Protein AF-A0A9W6T807-F1 (afdb_monomer)

Sequence (116 aa):
MLLVLEFFNPVYYKPSSLSDSLASFFKDSDLFILEREDGKLTLKEQNEYITKIGAGELDQVPKEWAKNIFVGRSSHDTVAISSSEIRKMIVDGDDGWEDKTFAGVAEYIRKEKCYL

Nearest PDB structures (foldseek):
  5uof-assembly1_B  TM=3.725E-01  e=4.935E+00  Burkholderia multivorans ATCC 17616
  3fir-assembly1_B  TM=3.202E-01  e=4.092E+00  Campylobacter jejuni

InterPro domains:
  IPR014729 Rossmann-like alpha/beta/alpha sandwich fold [G3DSA:3.40.50.620] (3-116)

Solvent-accessible surface area (backbone atoms only — not comparable to full-atom values): 7092 Å² total; per-residue (Å²): 137,73,50,71,67,63,74,69,39,53,83,79,34,60,95,49,50,47,48,72,69,42,44,68,54,61,71,78,46,71,47,78,40,60,57,66,71,79,89,82,48,53,66,65,60,51,53,49,52,49,52,34,25,54,72,52,75,36,96,65,44,64,29,77,50,37,83,37,54,43,81,41,86,55,63,79,90,72,66,78,76,47,73,67,56,42,48,46,30,57,62,73,68,40,74,74,44,45,85,75,51,58,66,72,58,44,53,45,36,63,74,69,48,60,78,110

Foldseek 3Di:
DDAQCRLQPQVVVPPDASCVSCVVVLVPAAAEEEDADPVPDDPVNSVVVLVCLCVVVDVRHHNVSSVRYHYHYDDPVLHPDDPVVLLVCVVVVNPVSCVVDDVVVVVVCVVVVPSD

Radius of gyration: 18.19 Å; Cα contacts (8 Å, |Δi|>4): 103; chains: 1; bounding box: 36×28×51 Å

Organism: Ambrosiozyma monospora (NCBI:txid43982)

Secondary structure (DSSP, 8-state):
---HHHHT-GGGGTTS-HHHHHHHHHHH--EEEE----SSS-HHHHHHHHHHHHHT--TTS-GGGGGGEEEEPPPGGGTS--HHHHHHHHHHT-GGGGGGS-HHHHHHHHHTTTT-

pLDDT: mean 87.97, std 9.92, range [53.59, 97.62]

Mean predicted aligned error: 5.7 Å

Structure (mmCIF, N/CA/C/O backbone):
data_AF-A0A9W6T807-F1
#
_entry.id   AF-A0A9W6T807-F1
#
loop_
_atom_site.group_PDB
_atom_site.id
_atom_site.type_symbol
_atom_site.label_atom_id
_atom_site.label_alt_id
_atom_site.label_comp_id
_atom_site.label_asym_id
_atom_site.label_entity_id
_atom_site.label_seq_id
_atom_site.pdbx_PDB_ins_code
_atom_site.Cartn_x
_atom_site.Cartn_y
_atom_site.Cartn_z
_atom_site.occupancy
_atom_site.B_iso_or_equiv
_atom_site.auth_seq_id
_atom_site.auth_comp_id
_atom_site.auth_asym_id
_atom_site.auth_atom_id
_atom_site.pdbx_PDB_model_num
ATOM 1 N N . MET A 1 1 ? 2.467 -0.286 -5.337 1.00 53.59 1 MET A N 1
ATOM 2 C CA . MET A 1 1 ? 2.130 -1.027 -4.107 1.00 53.59 1 MET A CA 1
ATOM 3 C C . MET A 1 1 ? 2.227 -0.059 -2.945 1.00 53.59 1 MET A C 1
ATOM 5 O O . MET A 1 1 ? 3.289 0.542 -2.803 1.00 53.59 1 MET A O 1
ATOM 9 N N . LEU A 1 2 ? 1.111 0.165 -2.247 1.00 57.62 2 LEU A N 1
ATOM 10 C CA . LEU A 1 2 ? 0.992 1.080 -1.105 1.00 57.62 2 LEU A CA 1
ATOM 11 C C . LEU A 1 2 ? 1.421 0.364 0.177 1.00 57.62 2 LEU A C 1
ATOM 13 O O . LEU A 1 2 ? 1.135 -0.824 0.331 1.00 57.62 2 LEU A O 1
ATOM 17 N N . LEU A 1 3 ? 2.086 1.084 1.077 1.00 73.38 3 LEU A N 1
ATOM 18 C CA . LEU A 1 3 ? 2.437 0.573 2.404 1.00 73.38 3 LEU A CA 1
ATOM 19 C C . LEU A 1 3 ? 1.222 0.614 3.334 1.00 73.38 3 LEU A C 1
ATOM 21 O O . LEU A 1 3 ? 0.347 1.468 3.173 1.00 73.38 3 LEU A O 1
ATOM 25 N N . VAL A 1 4 ? 1.180 -0.260 4.348 1.00 79.19 4 VAL A N 1
ATOM 26 C CA . VAL A 1 4 ? 0.036 -0.318 5.282 1.00 79.19 4 VAL A CA 1
ATOM 27 C C . VAL A 1 4 ? -0.215 1.044 5.951 1.00 79.19 4 VAL A C 1
ATOM 29 O O . VAL A 1 4 ? -1.353 1.493 6.027 1.00 79.19 4 VAL A O 1
ATOM 32 N N . LEU A 1 5 ? 0.847 1.762 6.340 1.00 82.62 5 LEU A N 1
ATOM 33 C CA . LEU A 1 5 ? 0.731 3.086 6.961 1.00 82.62 5 LEU A CA 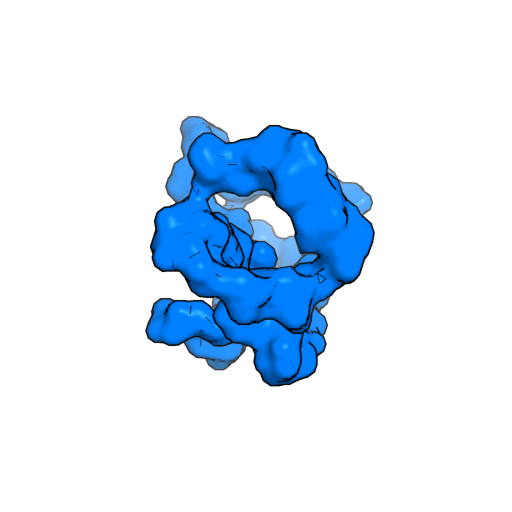1
ATOM 34 C C . LEU A 1 5 ? 0.212 4.161 5.996 1.00 82.62 5 LEU A C 1
ATOM 36 O O . LEU A 1 5 ? -0.449 5.098 6.434 1.00 82.62 5 LEU A O 1
ATOM 40 N N . GLU A 1 6 ? 0.493 4.047 4.696 1.00 84.75 6 GLU A N 1
ATOM 41 C CA . GLU A 1 6 ? -0.038 4.983 3.698 1.00 84.75 6 GLU A CA 1
ATOM 42 C C . GLU A 1 6 ? -1.527 4.746 3.469 1.00 84.75 6 GLU A C 1
ATOM 44 O O . GLU A 1 6 ? -2.290 5.709 3.386 1.00 84.75 6 GLU A O 1
ATOM 49 N N . PHE A 1 7 ? -1.951 3.478 3.434 1.00 89.19 7 PHE A N 1
ATOM 50 C CA . PHE A 1 7 ? -3.365 3.124 3.332 1.00 89.19 7 PHE A CA 1
ATOM 51 C C . PHE A 1 7 ? -4.169 3.706 4.498 1.00 89.19 7 PHE A C 1
ATOM 53 O O . PHE A 1 7 ? -5.261 4.218 4.286 1.00 89.19 7 PHE A O 1
ATOM 60 N N . PHE A 1 8 ? -3.620 3.707 5.714 1.00 90.75 8 PHE A N 1
ATOM 61 C CA . PHE A 1 8 ? -4.278 4.276 6.892 1.00 90.75 8 PHE A CA 1
ATOM 62 C C . PHE A 1 8 ? -3.891 5.735 7.198 1.00 90.75 8 PHE A C 1
ATOM 64 O O . PHE A 1 8 ? -4.114 6.214 8.309 1.00 90.75 8 PHE A O 1
ATOM 71 N N . ASN A 1 9 ? -3.319 6.479 6.247 1.00 90.25 9 ASN A N 1
ATOM 72 C CA . ASN A 1 9 ? -2.963 7.877 6.487 1.00 90.25 9 ASN A CA 1
ATOM 73 C C . ASN A 1 9 ? -4.210 8.789 6.402 1.00 90.25 9 ASN A C 1
ATOM 75 O O . ASN A 1 9 ? -4.785 8.939 5.319 1.00 90.25 9 ASN A O 1
ATOM 79 N N . PRO A 1 10 ? -4.603 9.485 7.490 1.00 90.44 10 PRO A N 1
ATOM 80 C CA . PRO A 1 10 ? -5.819 10.305 7.522 1.00 90.44 10 PRO A CA 1
ATOM 81 C C . PRO A 1 10 ? -5.825 11.472 6.529 1.00 90.44 10 PRO A C 1
ATOM 83 O O . PRO A 1 10 ? -6.889 11.983 6.183 1.00 90.44 10 PRO A O 1
ATOM 86 N N . VAL A 1 11 ? -4.654 11.925 6.064 1.00 92.25 11 VAL A N 1
ATOM 87 C CA . VAL A 1 11 ? -4.544 13.036 5.104 1.00 92.25 11 VAL A CA 1
ATOM 88 C C . VAL A 1 11 ? -5.261 12.720 3.789 1.00 92.25 11 VAL A C 1
ATOM 90 O O . VAL A 1 11 ? -5.806 13.639 3.181 1.00 92.25 11 VAL A O 1
ATOM 93 N N . TYR A 1 12 ? -5.322 11.447 3.385 1.00 92.12 12 TYR A N 1
ATOM 94 C CA . TYR A 1 12 ? -5.955 11.026 2.131 1.00 92.12 12 TYR A CA 1
ATOM 95 C C . TYR A 1 12 ? -7.481 10.904 2.201 1.00 92.12 12 TYR A C 1
ATOM 97 O O . TYR A 1 12 ? -8.123 10.818 1.160 1.00 92.12 12 TYR A O 1
ATOM 105 N N . TYR A 1 13 ? -8.063 10.931 3.402 1.00 92.50 13 TYR A N 1
ATOM 106 C CA . TYR A 1 13 ? -9.501 10.723 3.614 1.00 92.50 13 TYR A CA 1
ATOM 107 C C . TYR A 1 13 ? -10.272 12.014 3.894 1.00 92.50 13 TYR A C 1
ATOM 109 O O . TYR A 1 13 ? -11.498 12.007 3.985 1.00 92.50 13 TYR A O 1
ATOM 117 N N . LYS A 1 14 ? -9.565 13.146 3.984 1.00 93.31 14 LYS A N 1
ATOM 118 C CA . LYS A 1 14 ? -10.185 14.455 4.198 1.00 93.31 14 LYS A CA 1
ATOM 119 C C . LYS A 1 14 ? -11.121 14.821 3.032 1.00 93.31 14 LYS A C 1
ATOM 121 O O . LYS A 1 14 ? -10.779 14.567 1.879 1.00 93.31 14 LYS A O 1
ATOM 126 N N . PRO A 1 15 ? -12.263 15.482 3.306 1.00 94.12 15 PRO A N 1
ATOM 127 C CA . PRO A 1 15 ? -12.663 16.067 4.594 1.00 94.12 15 PRO A CA 1
ATOM 128 C C . PRO A 1 15 ? -13.288 15.077 5.589 1.00 94.12 15 PRO A C 1
ATOM 130 O O . PRO A 1 15 ? -13.491 15.444 6.744 1.00 94.12 15 PRO A O 1
ATOM 133 N N . SER A 1 16 ? -13.588 13.853 5.160 1.00 94.00 16 SER A N 1
ATOM 134 C CA . SER A 1 16 ? -14.156 12.804 6.006 1.00 94.00 16 SER A CA 1
ATOM 135 C C . SER A 1 16 ? -13.125 12.239 6.987 1.00 94.00 16 SER A C 1
ATOM 137 O O . SER A 1 16 ? -11.916 12.465 6.862 1.00 94.00 16 SER A O 1
ATOM 139 N N . SER A 1 17 ? -13.595 11.485 7.984 1.00 92.62 17 SER A N 1
ATOM 140 C CA . SER A 1 17 ? -12.690 10.682 8.802 1.00 92.62 17 SER A CA 1
ATOM 141 C C . SER A 1 17 ? -12.238 9.434 8.037 1.00 92.62 17 SER A C 1
ATOM 143 O O . SER A 1 17 ? -12.900 8.971 7.101 1.00 92.62 17 SER A O 1
ATOM 145 N N . LEU A 1 18 ? -11.098 8.877 8.447 1.00 93.62 18 LEU A N 1
ATOM 146 C CA . LEU A 1 18 ? -10.614 7.596 7.938 1.00 93.62 18 LEU A CA 1
ATOM 147 C C . LEU A 1 18 ? -11.648 6.490 8.186 1.00 93.62 18 LEU A C 1
ATOM 149 O O . LEU A 1 18 ? -11.970 5.735 7.269 1.00 93.62 18 LEU A O 1
ATOM 153 N N . SER A 1 19 ? -12.202 6.450 9.401 1.00 92.88 19 SER A N 1
ATOM 154 C CA . SER A 1 19 ? -13.234 5.501 9.815 1.00 92.88 19 SER A CA 1
ATOM 155 C C . SER A 1 19 ? -14.433 5.532 8.873 1.00 92.88 19 SER A C 1
ATOM 157 O O . SER A 1 19 ? -14.826 4.496 8.348 1.00 92.88 19 SER A O 1
ATOM 159 N N . ASP A 1 20 ? -14.968 6.724 8.600 1.00 94.19 20 ASP A N 1
ATOM 160 C CA . ASP A 1 20 ? -16.142 6.888 7.735 1.00 94.19 20 ASP A CA 1
ATOM 161 C C . ASP A 1 20 ? -15.842 6.487 6.291 1.00 94.19 20 ASP A C 1
ATOM 163 O O . ASP A 1 20 ? -16.666 5.862 5.626 1.00 94.19 20 ASP A O 1
ATOM 167 N N . SER A 1 21 ? -14.646 6.828 5.810 1.00 95.38 21 SER A N 1
ATOM 168 C CA . SER A 1 21 ? -14.256 6.600 4.418 1.00 95.38 21 SER A CA 1
ATOM 169 C C . SER A 1 21 ? -14.015 5.126 4.105 1.00 95.38 21 SER A C 1
ATOM 171 O O . SER A 1 21 ? -14.267 4.686 2.986 1.00 95.38 21 SER A O 1
ATOM 173 N N . LEU A 1 22 ? -13.527 4.363 5.085 1.00 95.19 22 LEU A N 1
ATOM 174 C CA . LEU A 1 22 ? -13.161 2.956 4.917 1.00 95.19 22 LEU A CA 1
ATOM 175 C C . LEU A 1 22 ? -14.168 1.980 5.549 1.00 95.19 22 LEU A C 1
ATOM 177 O O . LEU A 1 22 ? -14.031 0.772 5.361 1.00 95.19 22 LEU A O 1
ATOM 181 N N . ALA A 1 23 ? -15.199 2.463 6.251 1.00 94.44 23 ALA A N 1
ATOM 182 C CA . ALA A 1 23 ? -16.175 1.607 6.932 1.00 94.44 23 ALA A CA 1
ATOM 183 C C . ALA A 1 23 ? -16.869 0.609 5.998 1.00 94.44 23 ALA A C 1
ATOM 185 O O . ALA A 1 23 ? -16.979 -0.566 6.341 1.00 94.44 23 ALA A O 1
ATOM 186 N N . SER A 1 24 ? -17.330 1.048 4.823 1.00 94.88 24 SER A N 1
ATOM 187 C CA . SER A 1 24 ? -17.977 0.149 3.855 1.00 94.88 24 SER A CA 1
ATOM 188 C C . SER A 1 24 ? -16.998 -0.877 3.289 1.00 94.88 24 SER A C 1
ATOM 190 O O . SER A 1 24 ? -17.352 -2.042 3.143 1.00 94.88 24 SER A O 1
ATOM 192 N N . PHE A 1 25 ? -15.753 -0.470 3.042 1.00 95.25 25 PHE A N 1
ATOM 193 C CA . PHE A 1 25 ? -14.704 -1.366 2.573 1.00 95.25 25 PHE A CA 1
ATOM 194 C C . PHE A 1 25 ? -14.443 -2.491 3.585 1.00 95.25 25 PHE A C 1
ATOM 196 O O . PHE A 1 25 ? -14.551 -3.659 3.232 1.00 95.25 25 PHE A O 1
ATOM 203 N N . PHE A 1 26 ? -14.208 -2.169 4.860 1.00 94.88 26 PHE A N 1
ATOM 204 C CA . PHE A 1 26 ? -13.954 -3.186 5.894 1.00 94.88 26 PHE A CA 1
ATOM 205 C C . PHE A 1 26 ? -15.192 -3.967 6.343 1.00 94.88 26 PHE A C 1
ATOM 207 O O . PHE A 1 26 ? -15.070 -4.972 7.043 1.00 94.88 26 PHE A O 1
ATOM 214 N N . LYS A 1 27 ? -16.391 -3.523 5.963 1.00 94.56 27 LYS A N 1
ATOM 215 C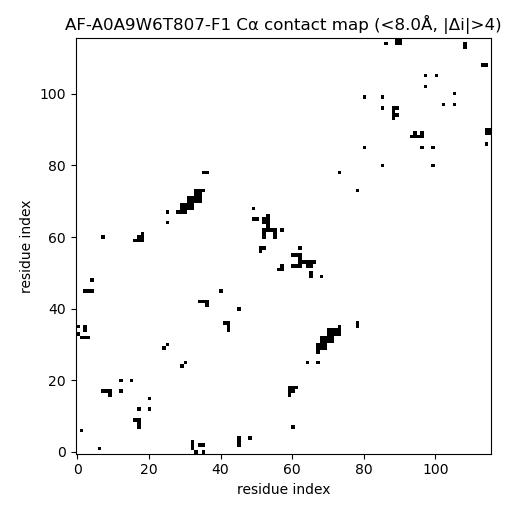 CA . LYS A 1 27 ? -17.618 -4.288 6.186 1.00 94.56 27 LYS A CA 1
ATOM 216 C C . LYS A 1 27 ? -17.712 -5.482 5.235 1.00 94.56 27 LYS A C 1
ATOM 218 O O . LYS A 1 27 ? -18.120 -6.560 5.661 1.00 94.56 27 LYS A O 1
ATOM 223 N N . ASP A 1 28 ? -17.347 -5.268 3.974 1.00 95.38 28 ASP A N 1
ATOM 224 C CA . ASP A 1 28 ? -17.640 -6.197 2.881 1.00 95.38 28 ASP A CA 1
ATOM 225 C C . ASP A 1 28 ? -16.371 -6.800 2.253 1.00 95.38 28 ASP A C 1
ATOM 227 O O . ASP A 1 28 ? -16.454 -7.546 1.276 1.00 95.38 28 ASP A O 1
ATOM 231 N N . SER A 1 29 ? -15.179 -6.463 2.750 1.00 96.00 29 SER A N 1
ATOM 232 C CA . SER A 1 29 ? -13.912 -6.882 2.146 1.00 96.00 29 SER A CA 1
ATOM 233 C C . SER A 1 29 ? -12.791 -7.084 3.158 1.00 96.00 29 SER A C 1
ATOM 235 O O . SER A 1 29 ? -12.751 -6.478 4.229 1.00 96.00 29 SER A O 1
ATOM 237 N N . ASP A 1 30 ? -11.845 -7.925 2.748 1.00 94.88 30 ASP A N 1
ATOM 238 C CA . ASP A 1 30 ? -10.556 -8.104 3.398 1.00 94.88 30 ASP A CA 1
ATOM 239 C C . ASP A 1 30 ? -9.479 -7.284 2.677 1.00 94.88 30 ASP A C 1
ATOM 241 O O . ASP A 1 30 ? -9.491 -7.123 1.453 1.00 94.88 30 ASP A O 1
ATOM 245 N N . LEU A 1 31 ? -8.514 -6.788 3.444 1.00 93.38 31 LEU A N 1
ATOM 246 C CA . LEU A 1 31 ? -7.353 -6.059 2.966 1.00 93.38 31 LEU A CA 1
ATOM 247 C C . LEU A 1 31 ? -6.135 -6.978 2.955 1.00 93.38 31 LEU A C 1
ATOM 249 O O . LEU A 1 31 ? -5.562 -7.265 4.002 1.00 93.38 31 LEU A O 1
ATOM 253 N N . PHE A 1 32 ? -5.697 -7.390 1.768 1.00 91.06 32 PHE A N 1
ATOM 254 C CA . PHE A 1 32 ? -4.422 -8.080 1.598 1.00 91.06 32 PHE A CA 1
ATOM 255 C C . PHE A 1 32 ? -3.342 -7.097 1.132 1.00 91.06 32 PHE A C 1
ATOM 257 O O . PHE A 1 32 ? -3.461 -6.497 0.063 1.00 91.06 32 PHE A O 1
ATOM 264 N N . ILE A 1 33 ? -2.284 -6.935 1.925 1.00 86.94 33 ILE A N 1
ATOM 265 C CA . ILE A 1 33 ? -1.153 -6.046 1.636 1.00 86.94 33 ILE A CA 1
ATOM 266 C C . ILE A 1 33 ? 0.124 -6.870 1.576 1.00 86.94 33 ILE A C 1
ATOM 268 O O . ILE A 1 33 ? 0.394 -7.695 2.441 1.00 86.94 33 ILE A O 1
ATOM 272 N N . LEU A 1 34 ? 0.932 -6.631 0.550 1.00 84.31 34 LEU A N 1
ATOM 273 C CA . LEU A 1 34 ? 2.264 -7.208 0.463 1.00 84.31 34 LEU A CA 1
ATOM 274 C C . LEU A 1 34 ? 3.273 -6.310 1.176 1.00 84.31 34 LEU A C 1
ATOM 276 O O . LEU A 1 34 ? 3.287 -5.093 0.983 1.00 84.31 34 LEU A O 1
ATOM 280 N N . GLU A 1 35 ? 4.137 -6.936 1.964 1.00 80.50 35 GLU A N 1
ATOM 281 C CA . GLU A 1 35 ? 5.275 -6.298 2.607 1.00 80.50 35 GLU A CA 1
ATOM 282 C C . GLU A 1 35 ? 6.184 -5.631 1.574 1.00 80.50 35 GLU A C 1
ATOM 284 O O . GLU A 1 35 ? 6.536 -6.212 0.543 1.00 80.50 35 GLU A O 1
ATOM 289 N N . ARG A 1 36 ? 6.593 -4.399 1.873 1.00 76.75 36 ARG A N 1
ATOM 290 C CA . ARG A 1 36 ? 7.570 -3.652 1.086 1.00 76.75 36 ARG A CA 1
ATOM 291 C C . ARG A 1 36 ? 8.423 -2.805 2.005 1.00 76.75 36 ARG A C 1
ATOM 293 O O . ARG A 1 36 ? 7.890 -2.088 2.842 1.00 76.75 36 ARG A O 1
ATOM 300 N N . GLU A 1 37 ? 9.729 -2.852 1.800 1.00 73.25 37 GLU A N 1
ATOM 301 C CA . GLU A 1 37 ? 10.651 -1.874 2.364 1.00 73.25 37 GLU A CA 1
ATOM 302 C C . GLU A 1 37 ? 10.958 -0.841 1.284 1.00 73.25 37 GLU A C 1
ATOM 304 O O . GLU A 1 37 ? 11.356 -1.185 0.171 1.00 73.25 37 GLU A O 1
ATOM 309 N N . ASP A 1 38 ? 10.729 0.430 1.586 1.00 71.94 38 ASP A N 1
ATOM 310 C CA . ASP A 1 38 ? 11.025 1.556 0.693 1.00 71.94 38 ASP A CA 1
ATOM 311 C C . ASP A 1 38 ? 12.126 2.470 1.263 1.00 71.94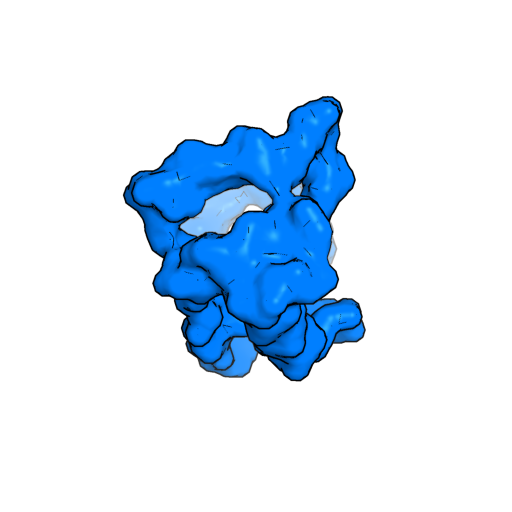 38 ASP A C 1
ATOM 313 O O . ASP A 1 38 ? 12.333 3.587 0.789 1.00 71.94 38 ASP A O 1
ATOM 317 N N . GLY A 1 39 ? 12.815 1.999 2.309 1.00 68.88 39 GLY A N 1
ATOM 318 C CA . GLY A 1 39 ? 13.826 2.746 3.056 1.00 68.88 39 GLY A CA 1
ATOM 319 C C . GLY A 1 39 ? 13.263 3.796 4.021 1.00 68.88 39 GLY A C 1
ATOM 320 O O . GLY A 1 39 ? 14.033 4.339 4.810 1.00 68.88 39 GLY A O 1
ATOM 321 N N . LYS A 1 40 ? 11.952 4.078 3.997 1.00 74.00 40 LYS A N 1
ATOM 322 C CA . LYS A 1 40 ? 11.286 5.000 4.933 1.00 74.00 40 LYS A CA 1
ATOM 323 C C . LYS A 1 40 ? 10.566 4.269 6.055 1.00 74.00 40 LYS A C 1
ATOM 325 O O . LYS A 1 40 ? 10.539 4.782 7.168 1.00 74.00 40 LYS A O 1
ATOM 330 N N . LEU A 1 41 ? 9.979 3.111 5.758 1.00 74.81 41 LEU A N 1
ATOM 331 C CA . LEU A 1 41 ? 9.278 2.276 6.730 1.00 74.81 41 LEU A CA 1
ATOM 332 C C . LEU A 1 41 ? 9.821 0.851 6.697 1.00 74.81 41 LEU A C 1
ATOM 334 O O . LEU A 1 41 ? 9.850 0.191 5.656 1.00 74.81 41 LEU A O 1
ATOM 338 N N . THR A 1 42 ? 10.224 0.366 7.863 1.00 82.31 42 THR A N 1
ATOM 339 C CA . THR A 1 42 ? 10.675 -1.012 8.062 1.00 82.31 42 THR A CA 1
ATOM 340 C C . THR A 1 42 ? 9.489 -1.975 8.105 1.00 82.31 42 THR A C 1
ATOM 342 O O . THR A 1 42 ? 8.362 -1.599 8.448 1.00 82.31 42 THR A O 1
ATOM 345 N N . LEU A 1 43 ? 9.730 -3.258 7.821 1.00 81.44 43 LEU A N 1
ATOM 346 C CA . LEU A 1 43 ? 8.702 -4.295 8.007 1.00 81.44 43 LEU A CA 1
ATOM 347 C C . LEU A 1 43 ? 8.228 -4.386 9.460 1.00 81.44 43 LEU A C 1
ATOM 349 O O . LEU A 1 43 ? 7.065 -4.688 9.729 1.00 81.44 43 LEU A O 1
ATOM 353 N N . LYS A 1 44 ? 9.126 -4.106 10.407 1.00 84.94 44 LYS A N 1
ATOM 354 C CA . LYS A 1 44 ? 8.806 -4.086 11.832 1.00 84.94 44 LYS A CA 1
ATOM 355 C C . LYS A 1 44 ? 7.766 -3.011 12.147 1.00 84.94 44 LYS A C 1
ATOM 357 O O . LYS A 1 44 ? 6.763 -3.326 12.775 1.00 84.94 44 LYS A O 1
ATOM 362 N N . GLU A 1 45 ? 7.959 -1.785 11.666 1.00 85.75 45 GLU A N 1
ATOM 363 C CA . GLU A 1 45 ? 7.013 -0.682 11.888 1.00 85.75 45 GLU A CA 1
ATOM 364 C C . GLU A 1 45 ? 5.637 -0.966 11.271 1.00 85.75 45 GLU A C 1
ATOM 366 O O . GLU A 1 45 ? 4.611 -0.663 11.880 1.00 85.75 45 GLU A O 1
ATOM 371 N N . GLN A 1 46 ? 5.594 -1.602 10.097 1.00 85.81 46 GLN A N 1
ATOM 372 C CA . GLN A 1 46 ? 4.337 -2.000 9.450 1.00 85.81 46 GLN A CA 1
ATOM 373 C C . GLN A 1 46 ? 3.579 -3.060 10.262 1.00 85.81 46 GLN A C 1
ATOM 375 O O . GLN A 1 46 ? 2.373 -2.932 10.479 1.00 85.81 46 GLN A O 1
ATOM 380 N N . ASN A 1 47 ? 4.283 -4.073 10.769 1.00 86.75 47 ASN A N 1
ATOM 381 C CA . ASN A 1 47 ? 3.693 -5.122 11.603 1.00 86.75 47 ASN A CA 1
ATOM 382 C C . ASN A 1 47 ? 3.259 -4.601 12.987 1.00 86.75 47 ASN A C 1
ATOM 384 O O . ASN A 1 47 ? 2.194 -4.966 13.497 1.00 86.75 47 ASN A O 1
ATOM 388 N N . GLU A 1 48 ? 4.044 -3.704 13.587 1.00 90.50 48 GLU A N 1
ATOM 389 C CA . GLU A 1 48 ? 3.675 -3.021 14.829 1.00 90.50 48 GLU A CA 1
ATOM 390 C C . GLU A 1 48 ? 2.413 -2.177 14.646 1.00 90.50 48 GLU A C 1
ATOM 392 O O . GLU A 1 48 ? 1.534 -2.210 15.504 1.00 90.50 48 GLU A O 1
ATOM 397 N N . TYR A 1 49 ? 2.275 -1.473 13.520 1.00 90.12 49 TYR A N 1
ATOM 398 C CA . TYR A 1 49 ? 1.080 -0.681 13.229 1.00 90.12 49 TYR A CA 1
ATOM 399 C C . TYR A 1 49 ? -0.193 -1.538 13.239 1.00 90.12 49 TYR A C 1
ATOM 401 O O . TYR A 1 49 ? -1.177 -1.183 13.884 1.00 90.12 49 TYR A O 1
ATOM 409 N N . ILE A 1 50 ? -0.159 -2.711 12.606 1.00 90.19 50 ILE A N 1
ATOM 410 C CA . ILE A 1 50 ? -1.300 -3.641 12.577 1.00 90.19 50 ILE A CA 1
ATOM 411 C C . ILE A 1 50 ? -1.603 -4.196 13.968 1.00 90.19 50 ILE A C 1
ATOM 413 O O . ILE A 1 50 ? -2.767 -4.288 14.362 1.00 90.19 50 ILE A O 1
ATOM 417 N N . THR A 1 51 ? -0.563 -4.508 14.741 1.00 92.12 51 THR A N 1
ATOM 418 C CA . THR A 1 51 ? -0.719 -4.952 16.133 1.00 92.12 51 THR A CA 1
ATOM 419 C C . THR A 1 51 ? -1.439 -3.888 16.967 1.00 92.12 51 THR A C 1
ATOM 421 O O . THR A 1 51 ? -2.368 -4.212 17.708 1.00 92.12 51 THR A O 1
ATOM 424 N N . LYS A 1 52 ? -1.082 -2.608 16.789 1.00 94.69 52 LY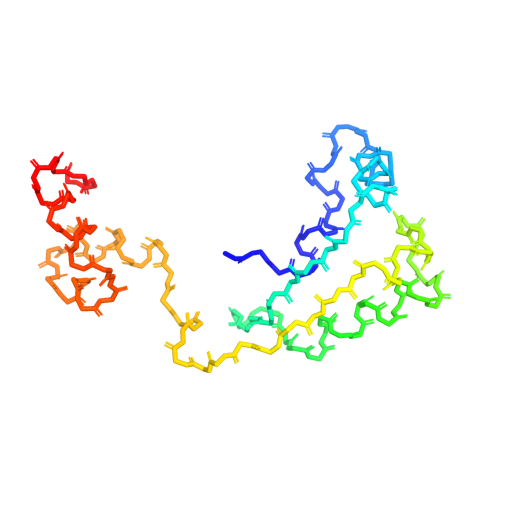S A N 1
ATOM 425 C CA . LYS A 1 52 ? -1.732 -1.474 17.464 1.00 94.69 52 LYS A CA 1
ATOM 426 C C . LYS A 1 52 ? -3.194 -1.291 17.060 1.00 94.69 52 LYS A C 1
ATOM 428 O O . LYS A 1 52 ? -4.009 -0.977 17.927 1.00 94.69 52 LYS A O 1
ATOM 433 N N . ILE A 1 53 ? -3.552 -1.537 15.791 1.00 93.81 53 ILE A N 1
ATOM 434 C CA . ILE A 1 53 ? -4.965 -1.576 15.367 1.00 93.81 53 ILE A CA 1
ATOM 435 C C . ILE A 1 53 ? -5.707 -2.629 16.195 1.00 93.81 53 ILE A C 1
ATOM 437 O O . ILE A 1 53 ? -6.701 -2.310 16.838 1.00 93.81 53 ILE A O 1
ATOM 441 N N . GLY A 1 54 ? -5.206 -3.867 16.239 1.00 94.12 54 GLY A N 1
ATOM 442 C CA . GLY A 1 54 ? -5.863 -4.964 16.960 1.00 94.12 54 GLY A CA 1
ATOM 443 C C . GLY A 1 54 ? -5.999 -4.724 18.467 1.00 94.12 54 GLY A C 1
ATOM 444 O O . GLY A 1 54 ? -6.994 -5.130 19.071 1.00 94.12 54 GLY A O 1
ATOM 445 N N . ALA A 1 55 ? -5.038 -4.017 19.065 1.00 95.62 55 ALA A N 1
ATOM 446 C CA . ALA A 1 55 ? -5.078 -3.601 20.466 1.00 95.62 55 ALA A CA 1
ATOM 447 C C . ALA A 1 55 ? -6.042 -2.426 20.736 1.00 95.62 55 ALA A C 1
ATOM 449 O O . ALA A 1 55 ? -6.392 -2.174 21.888 1.00 95.62 55 ALA A O 1
ATOM 450 N N . GLY A 1 56 ? -6.511 -1.730 19.694 1.00 93.94 56 GLY A N 1
ATOM 451 C CA . GLY A 1 56 ? -7.326 -0.521 19.822 1.00 93.94 56 GLY A CA 1
ATOM 452 C C . GLY A 1 56 ? -6.534 0.697 20.297 1.00 93.94 56 GLY A C 1
ATOM 453 O O . GLY A 1 56 ? -7.106 1.591 20.908 1.00 93.94 56 GLY A O 1
ATOM 454 N N . GLU A 1 57 ? -5.228 0.729 20.032 1.00 94.94 57 GLU A N 1
ATOM 455 C CA . GLU A 1 57 ? -4.328 1.828 20.415 1.00 94.94 57 GLU A CA 1
ATOM 456 C C . GLU A 1 57 ? -4.330 2.985 19.400 1.00 94.94 57 GLU A C 1
ATOM 458 O O . GLU A 1 57 ? -3.618 3.973 19.579 1.00 94.94 57 GLU A O 1
ATOM 463 N N . LEU A 1 58 ? -5.099 2.862 18.311 1.00 90.56 58 LEU A N 1
ATOM 464 C CA . LEU A 1 58 ? -5.214 3.870 17.259 1.00 90.56 58 LEU A CA 1
ATOM 465 C C . LEU A 1 58 ? -6.635 4.446 17.218 1.00 90.56 58 LEU A C 1
ATOM 467 O O . LEU A 1 58 ? -7.544 3.828 16.672 1.00 90.56 58 LEU A O 1
ATOM 471 N N . ASP A 1 59 ? -6.808 5.669 17.726 1.00 84.50 59 ASP A N 1
ATOM 472 C CA . ASP A 1 59 ? -8.119 6.326 17.896 1.00 84.50 59 ASP A CA 1
ATOM 473 C C . ASP A 1 59 ? -8.958 6.446 16.611 1.00 84.50 59 ASP A C 1
ATOM 475 O O . ASP A 1 59 ? -10.182 6.546 16.664 1.00 84.50 59 ASP A O 1
ATOM 479 N N . GLN A 1 60 ? -8.310 6.465 15.444 1.00 86.44 60 GLN A N 1
ATOM 480 C CA . GLN A 1 60 ? -8.966 6.663 14.148 1.00 86.44 60 GLN A CA 1
ATOM 481 C C . GLN A 1 60 ? -9.189 5.367 13.366 1.00 86.44 60 GLN A C 1
ATOM 483 O O . GLN A 1 60 ? -9.743 5.424 12.273 1.00 86.44 60 GLN A O 1
ATOM 488 N N . VAL A 1 61 ? -8.747 4.216 13.880 1.00 91.81 61 VAL A N 1
ATOM 489 C CA . VAL A 1 61 ? -8.865 2.930 13.184 1.00 91.81 61 VAL A CA 1
ATOM 490 C C . VAL A 1 61 ? -9.609 1.945 14.086 1.00 91.81 61 VAL A C 1
ATOM 492 O O . VAL A 1 61 ? -9.076 1.553 15.124 1.00 91.81 61 VAL A O 1
ATOM 495 N N . PRO A 1 62 ? -10.831 1.519 13.720 1.00 94.19 62 PRO A N 1
ATOM 496 C CA . PRO A 1 62 ? -11.573 0.542 14.504 1.00 94.19 62 PRO A CA 1
ATOM 497 C C . PRO A 1 62 ? -10.791 -0.763 14.682 1.00 94.19 62 PRO A C 1
ATOM 499 O O . PRO A 1 62 ? -10.327 -1.368 13.713 1.00 94.19 62 PRO A O 1
ATOM 502 N N . LYS A 1 63 ? -10.663 -1.224 15.931 1.00 95.44 63 LYS A N 1
ATOM 503 C CA . LYS A 1 63 ? -9.861 -2.413 16.264 1.00 95.44 63 LYS A CA 1
ATOM 504 C C . LYS A 1 63 ? -10.343 -3.678 15.561 1.00 95.44 63 LYS A C 1
ATOM 506 O O . LYS A 1 63 ? -9.553 -4.559 15.232 1.00 95.44 63 LYS A O 1
ATOM 511 N N . GLU A 1 64 ?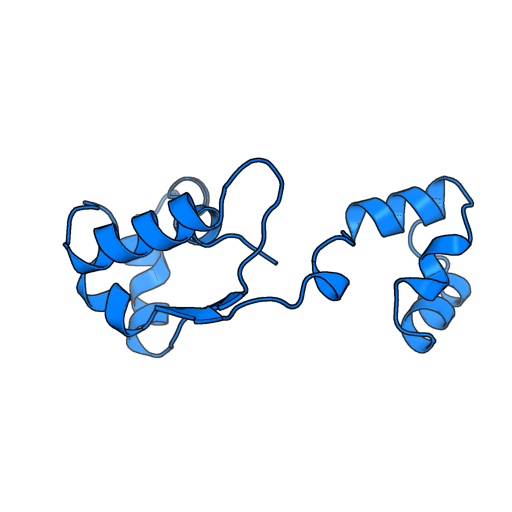 -11.645 -3.765 15.304 1.00 94.56 64 GLU A N 1
ATOM 512 C CA . GLU A 1 64 ? -12.270 -4.874 14.596 1.00 94.56 64 GLU A CA 1
ATOM 513 C C . GLU A 1 64 ? -11.767 -5.034 13.164 1.00 94.56 64 GLU A C 1
ATOM 515 O O . GLU A 1 64 ? -11.870 -6.139 12.642 1.00 94.56 64 GLU A O 1
ATOM 520 N N . TRP A 1 65 ? -11.198 -3.995 12.546 1.00 95.12 65 TRP A N 1
ATOM 521 C CA . TRP A 1 65 ? -10.639 -4.090 11.198 1.00 95.12 65 TRP A CA 1
ATOM 522 C C . TRP A 1 65 ? -9.366 -4.929 11.159 1.00 95.12 65 TRP A C 1
ATOM 524 O O . TRP A 1 65 ? -9.068 -5.507 10.120 1.00 95.12 65 TRP A O 1
ATOM 534 N N . ALA A 1 66 ? -8.649 -5.084 12.280 1.00 93.69 66 ALA A N 1
ATOM 535 C CA . ALA A 1 66 ? -7.427 -5.888 12.330 1.00 93.69 66 ALA A CA 1
ATOM 536 C C . ALA A 1 66 ? -7.635 -7.331 11.844 1.00 93.69 66 ALA A C 1
ATOM 538 O O . ALA A 1 66 ? -6.745 -7.899 11.221 1.00 93.69 66 ALA A O 1
ATOM 539 N N . LYS A 1 67 ? -8.820 -7.917 12.072 1.00 93.56 67 LYS A N 1
ATOM 540 C CA . LYS A 1 67 ? -9.139 -9.291 11.637 1.00 93.56 67 LYS A CA 1
ATOM 541 C C . LYS A 1 67 ? -9.278 -9.436 10.115 1.00 93.56 67 LYS A C 1
ATOM 543 O O . LYS A 1 67 ? -9.250 -10.553 9.616 1.00 93.56 67 LYS A O 1
ATOM 548 N N . ASN A 1 68 ? -9.479 -8.321 9.416 1.00 95.31 68 ASN A N 1
ATOM 549 C CA . ASN A 1 68 ? -9.659 -8.248 7.972 1.00 95.31 68 ASN A CA 1
ATOM 550 C C . ASN A 1 68 ? -8.361 -7.823 7.264 1.00 95.31 68 ASN A C 1
ATOM 552 O O . ASN A 1 68 ? -8.367 -7.663 6.050 1.00 95.31 68 ASN A O 1
ATOM 556 N N . ILE A 1 69 ? -7.256 -7.604 7.990 1.00 93.25 69 ILE A N 1
ATOM 557 C CA . ILE A 1 69 ? -5.974 -7.175 7.417 1.00 93.25 69 ILE A CA 1
ATOM 558 C C . ILE A 1 69 ? -5.018 -8.366 7.372 1.00 93.25 69 ILE A C 1
ATOM 560 O O . ILE A 1 69 ? -4.653 -8.936 8.398 1.00 93.25 69 ILE A O 1
ATOM 564 N N . PHE A 1 70 ? -4.563 -8.700 6.171 1.00 91.00 70 PHE A N 1
ATOM 565 C CA . PHE A 1 70 ? -3.640 -9.791 5.900 1.00 91.00 70 PHE A CA 1
ATOM 566 C C . PHE A 1 70 ? -2.368 -9.239 5.274 1.00 91.00 70 PHE A C 1
ATOM 568 O O . PHE A 1 70 ? -2.412 -8.584 4.234 1.00 91.00 70 PHE A O 1
ATOM 575 N N . VAL A 1 71 ? -1.226 -9.529 5.893 1.00 86.25 71 VAL A N 1
ATOM 576 C CA . VAL A 1 71 ? 0.078 -9.119 5.374 1.00 86.25 71 VAL A CA 1
ATOM 577 C C . VAL A 1 71 ? 0.805 -10.316 4.787 1.00 86.25 71 VAL A C 1
ATOM 579 O O . VAL A 1 71 ? 1.121 -11.279 5.486 1.00 86.25 71 VAL A O 1
ATOM 582 N N . GLY A 1 72 ? 1.042 -10.264 3.481 1.00 84.75 72 GLY A N 1
ATOM 583 C CA . GLY A 1 72 ? 1.820 -11.254 2.751 1.00 84.75 72 GLY A CA 1
ATOM 584 C C . GLY A 1 72 ? 3.278 -10.833 2.632 1.00 84.75 72 GLY A C 1
ATOM 585 O O . GLY A 1 72 ? 3.577 -9.678 2.341 1.00 84.75 72 GLY A O 1
ATOM 586 N N . ARG A 1 73 ? 4.201 -11.782 2.789 1.00 80.25 73 ARG A N 1
ATOM 587 C CA . ARG A 1 73 ? 5.621 -11.536 2.514 1.00 80.25 73 ARG A CA 1
ATOM 588 C C . ARG A 1 73 ? 5.846 -11.411 1.014 1.00 80.25 73 ARG A C 1
ATOM 590 O O . ARG A 1 73 ? 5.379 -12.257 0.252 1.00 80.25 73 ARG A O 1
ATOM 597 N N . SER A 1 74 ? 6.598 -10.400 0.601 1.00 73.94 74 SER A N 1
ATOM 598 C CA . SER A 1 74 ? 7.075 -10.313 -0.777 1.00 73.94 74 SER A CA 1
ATOM 599 C C . SER A 1 74 ? 8.389 -11.076 -0.948 1.00 73.94 74 SER A C 1
ATOM 601 O O . SER A 1 74 ? 9.259 -11.029 -0.081 1.00 73.94 74 SER A O 1
ATOM 603 N N . SER A 1 75 ? 8.576 -11.733 -2.094 1.00 66.88 75 SER A N 1
ATOM 604 C CA . SER A 1 75 ? 9.905 -12.170 -2.538 1.00 66.88 75 SER A CA 1
ATOM 605 C C . SER A 1 75 ? 10.790 -10.950 -2.797 1.00 66.88 75 SER A C 1
ATOM 607 O O . SER A 1 75 ? 10.329 -9.991 -3.417 1.00 66.88 75 SER A O 1
ATOM 609 N N . HIS A 1 76 ? 12.048 -10.977 -2.346 1.00 59.19 76 HIS A N 1
ATOM 610 C CA . HIS A 1 76 ? 12.995 -9.863 -2.514 1.00 59.19 76 HIS A CA 1
ATOM 611 C C . HIS A 1 76 ? 13.174 -9.432 -3.982 1.00 59.19 76 HIS A C 1
ATOM 613 O O . HIS A 1 76 ? 13.363 -8.247 -4.249 1.00 59.19 76 HIS A O 1
ATOM 619 N N . ASP A 1 77 ? 13.022 -10.361 -4.928 1.00 58.00 77 ASP A N 1
ATOM 620 C CA . ASP A 1 77 ? 13.298 -10.133 -6.351 1.00 58.00 77 ASP A CA 1
ATOM 621 C C . ASP A 1 77 ? 12.285 -9.205 -7.049 1.00 58.00 77 ASP A C 1
ATOM 623 O O . ASP A 1 77 ? 12.597 -8.610 -8.078 1.00 58.00 77 ASP A O 1
ATOM 627 N N . THR A 1 78 ? 11.080 -9.025 -6.494 1.00 57.16 78 THR A N 1
ATOM 628 C CA . THR A 1 78 ? 9.990 -8.259 -7.136 1.00 57.16 78 THR A CA 1
ATOM 629 C C . THR A 1 78 ? 9.759 -6.867 -6.540 1.00 57.16 78 THR A C 1
ATOM 631 O O . THR A 1 78 ? 8.968 -6.094 -7.078 1.00 57.16 78 THR A O 1
ATOM 634 N N . VAL A 1 79 ? 10.414 -6.519 -5.425 1.00 59.84 79 VAL A N 1
ATOM 635 C CA . VAL A 1 79 ? 10.088 -5.311 -4.629 1.00 59.84 79 VAL A CA 1
ATOM 636 C C . VAL A 1 79 ? 10.824 -4.055 -5.099 1.00 59.84 79 VAL A C 1
ATOM 638 O O . VAL A 1 79 ? 10.338 -2.938 -4.895 1.00 59.84 79 VAL A O 1
ATOM 641 N N . ALA A 1 80 ? 11.993 -4.224 -5.720 1.00 68.62 80 ALA A N 1
ATOM 642 C CA . ALA A 1 80 ? 12.926 -3.122 -5.941 1.00 68.62 80 ALA A CA 1
ATOM 64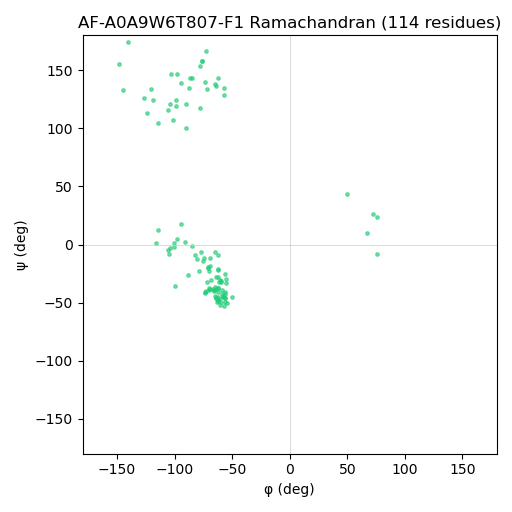3 C C . ALA A 1 80 ? 12.556 -2.203 -7.116 1.00 68.62 80 ALA A C 1
ATOM 645 O O . ALA A 1 80 ? 12.972 -1.051 -7.128 1.00 68.62 80 ALA A O 1
ATOM 646 N N . ILE A 1 81 ? 11.764 -2.668 -8.085 1.00 79.19 81 ILE A N 1
ATOM 647 C CA . ILE A 1 81 ? 11.499 -1.904 -9.311 1.00 79.19 81 ILE A CA 1
ATOM 648 C C . ILE A 1 81 ? 10.264 -1.021 -9.122 1.00 79.19 81 ILE A C 1
ATOM 650 O O . ILE A 1 81 ? 9.158 -1.501 -8.860 1.00 79.19 81 ILE A O 1
ATOM 654 N N . SER A 1 82 ? 10.429 0.294 -9.281 1.00 84.69 82 SER A N 1
ATOM 655 C CA . SER A 1 82 ? 9.315 1.247 -9.248 1.00 84.69 82 SER A CA 1
ATOM 656 C C . SER A 1 82 ? 8.913 1.717 -10.649 1.00 84.69 82 SER A C 1
ATOM 658 O O . SER A 1 82 ? 9.753 1.916 -11.520 1.00 84.69 82 SER A O 1
ATOM 660 N N . SER A 1 83 ? 7.624 1.993 -10.876 1.00 89.50 83 SER A N 1
ATOM 661 C CA . SER A 1 83 ? 7.175 2.534 -12.170 1.00 89.50 83 SER A CA 1
ATOM 662 C C . SER A 1 83 ? 7.787 3.903 -12.489 1.00 89.50 83 SER A C 1
ATOM 664 O O . SER A 1 83 ? 7.928 4.253 -13.654 1.00 89.50 83 SER A O 1
ATOM 666 N N . SER A 1 84 ? 8.132 4.698 -11.470 1.00 90.25 84 SER A N 1
ATOM 667 C CA . SER A 1 84 ? 8.812 5.984 -11.665 1.00 90.25 84 SER A CA 1
ATOM 668 C C . SER A 1 84 ? 10.249 5.805 -12.147 1.00 90.25 84 SER A C 1
ATOM 670 O O . SER A 1 84 ? 10.689 6.571 -12.997 1.00 90.25 84 SER A O 1
ATOM 672 N N . GLU A 1 85 ? 10.950 4.788 -11.647 1.00 90.44 85 GLU A N 1
ATOM 673 C CA . GLU A 1 85 ? 12.278 4.403 -12.129 1.00 90.44 85 GLU A CA 1
ATOM 674 C C . GLU A 1 85 ? 12.215 3.930 -13.582 1.00 90.44 85 GLU A C 1
ATOM 676 O O . GLU A 1 85 ? 12.951 4.457 -14.404 1.00 90.44 85 GLU A O 1
ATOM 681 N N . ILE A 1 86 ? 11.252 3.069 -13.933 1.00 92.81 86 ILE A N 1
ATOM 682 C CA . ILE A 1 86 ? 11.026 2.638 -15.326 1.00 92.81 86 ILE A CA 1
ATOM 683 C C . ILE A 1 86 ? 10.782 3.828 -16.258 1.00 92.81 86 ILE A C 1
ATOM 685 O O . ILE A 1 86 ? 11.429 3.948 -17.292 1.00 92.81 86 ILE A O 1
ATOM 689 N N . ARG A 1 87 ? 9.883 4.750 -15.891 1.00 94.69 87 ARG A N 1
ATOM 690 C CA . ARG A 1 87 ? 9.625 5.946 -16.710 1.00 94.69 87 ARG A CA 1
ATOM 691 C C . ARG A 1 87 ? 10.858 6.830 -16.851 1.00 94.69 87 ARG A C 1
ATOM 693 O O . ARG A 1 87 ? 11.070 7.392 -17.916 1.00 94.69 87 ARG A O 1
ATOM 700 N N . LYS A 1 88 ? 11.653 6.958 -15.788 1.00 94.31 88 LYS A N 1
ATOM 701 C CA . LYS A 1 88 ? 12.905 7.709 -15.835 1.00 94.31 88 LYS A CA 1
ATOM 702 C C . LYS A 1 88 ? 13.902 7.053 -16.793 1.00 94.31 88 LYS A C 1
ATOM 704 O O . LYS A 1 88 ? 14.439 7.756 -17.631 1.00 94.31 88 LYS A O 1
ATOM 709 N N . MET A 1 89 ? 14.085 5.734 -16.722 1.00 94.44 89 MET A N 1
ATOM 710 C CA . MET A 1 89 ? 14.947 4.989 -17.649 1.00 94.44 89 MET A CA 1
ATOM 711 C C . MET A 1 89 ? 14.528 5.205 -19.111 1.00 94.44 89 MET A C 1
ATOM 713 O O . MET A 1 89 ? 15.380 5.463 -19.951 1.00 94.44 89 MET A O 1
ATOM 717 N N . ILE A 1 90 ? 13.221 5.192 -19.404 1.00 94.94 90 ILE A N 1
ATOM 718 C CA . ILE A 1 90 ? 12.698 5.479 -20.753 1.00 94.94 90 ILE A CA 1
ATOM 719 C C . ILE A 1 90 ? 13.089 6.890 -21.214 1.00 94.94 90 ILE A C 1
ATOM 721 O O . ILE A 1 90 ? 13.603 7.052 -22.318 1.00 94.94 90 ILE A O 1
ATOM 725 N N . VAL A 1 91 ? 12.868 7.903 -20.370 1.00 94.81 91 VAL A N 1
ATOM 726 C CA . VAL A 1 91 ? 13.205 9.306 -20.678 1.00 94.81 91 VAL A CA 1
ATOM 727 C C . VAL A 1 91 ? 14.715 9.503 -20.842 1.00 94.81 91 VAL A C 1
ATOM 729 O O . VAL A 1 91 ? 15.145 10.254 -21.715 1.00 94.81 91 VAL A O 1
ATOM 732 N N . ASP A 1 92 ? 15.514 8.816 -20.027 1.00 95.12 92 ASP A N 1
ATOM 733 C CA . ASP A 1 92 ? 16.977 8.873 -20.052 1.00 95.12 92 ASP A CA 1
ATOM 734 C C . ASP A 1 92 ? 17.578 8.059 -21.224 1.00 95.12 92 ASP A C 1
ATOM 736 O O . ASP A 1 92 ? 18.783 8.136 -21.467 1.00 95.12 92 ASP A O 1
ATOM 740 N N . GLY A 1 93 ? 16.757 7.310 -21.974 1.00 93.31 93 GLY A N 1
ATOM 741 C CA . GLY A 1 93 ? 17.185 6.482 -23.108 1.00 93.31 93 GLY A CA 1
ATOM 742 C C . GLY A 1 93 ? 17.891 5.178 -22.714 1.00 93.31 93 GLY A C 1
ATOM 743 O O . GLY A 1 93 ? 18.681 4.654 -23.495 1.00 93.31 93 GLY A O 1
ATOM 744 N N . ASP A 1 94 ? 17.650 4.672 -21.504 1.00 93.31 94 ASP A N 1
ATOM 745 C CA . ASP A 1 94 ? 18.216 3.423 -20.984 1.00 93.31 94 ASP A CA 1
ATOM 746 C C . ASP A 1 94 ? 17.312 2.228 -21.307 1.00 93.31 94 ASP A C 1
ATOM 748 O O . ASP A 1 94 ? 16.358 1.970 -20.582 1.00 93.31 94 ASP A O 1
ATOM 752 N N . ASP A 1 95 ? 17.633 1.448 -22.342 1.00 91.50 95 ASP A N 1
ATOM 753 C CA . ASP A 1 95 ? 16.846 0.276 -22.768 1.00 91.50 95 ASP A CA 1
ATOM 754 C C . ASP A 1 95 ? 16.753 -0.860 -21.720 1.00 91.50 95 ASP A C 1
ATOM 756 O O . ASP A 1 95 ? 15.947 -1.782 -21.870 1.00 91.50 95 ASP A O 1
ATOM 760 N N . GLY A 1 96 ? 17.509 -0.805 -20.615 1.00 91.94 96 GLY A N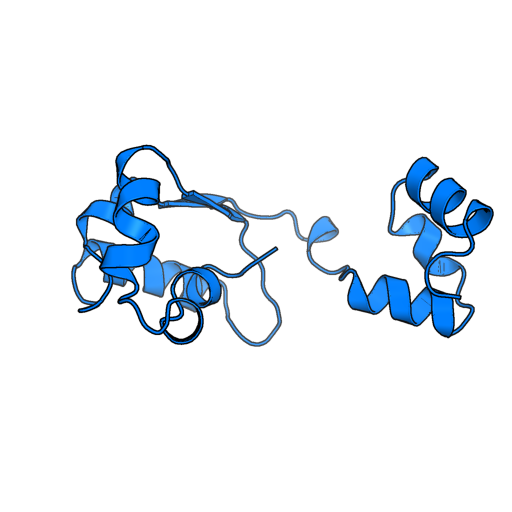 1
ATOM 761 C CA . GLY A 1 96 ? 17.466 -1.803 -19.539 1.00 91.94 96 GLY A CA 1
ATOM 762 C C . GLY A 1 96 ? 16.130 -1.882 -18.785 1.00 91.94 96 GLY A C 1
ATOM 763 O O . GLY A 1 96 ? 15.950 -2.757 -17.933 1.00 91.94 96 GLY A O 1
ATOM 764 N N . TRP A 1 97 ? 15.178 -0.980 -19.053 1.00 92.94 97 TRP A N 1
ATOM 765 C CA . TRP A 1 97 ? 13.832 -1.032 -18.470 1.00 92.94 97 TRP A CA 1
ATOM 766 C C . TRP A 1 97 ? 12.981 -2.177 -19.038 1.00 92.94 97 TRP A C 1
ATOM 768 O O . TRP A 1 97 ? 1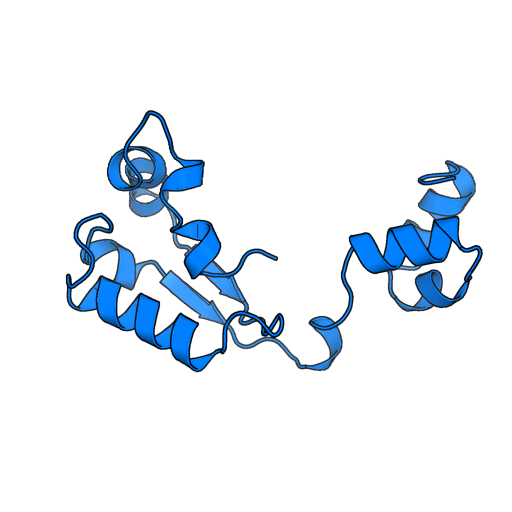2.009 -2.586 -18.400 1.00 92.94 97 TRP A O 1
ATOM 778 N N . GLU A 1 98 ? 13.335 -2.716 -20.205 1.00 93.62 98 GLU A N 1
ATOM 779 C CA . GLU A 1 98 ? 12.558 -3.760 -20.884 1.00 93.62 98 GLU A CA 1
ATOM 780 C C . GLU A 1 98 ? 12.617 -5.096 -20.150 1.00 93.62 98 GLU A C 1
ATOM 782 O O . GLU A 1 98 ? 11.586 -5.741 -19.965 1.00 93.62 98 GLU A O 1
ATOM 787 N N . ASP A 1 99 ? 13.788 -5.449 -19.618 1.00 91.75 99 ASP A N 1
ATOM 788 C CA . ASP A 1 99 ? 13.992 -6.653 -18.802 1.00 91.75 99 ASP A CA 1
ATOM 789 C C . ASP A 1 99 ? 13.294 -6.570 -17.434 1.00 91.75 99 ASP A C 1
ATOM 791 O O . ASP A 1 99 ? 13.188 -7.555 -16.701 1.00 91.75 99 ASP A O 1
ATOM 795 N N . LYS A 1 100 ? 12.815 -5.378 -17.065 1.00 89.75 100 LYS A N 1
ATOM 796 C CA . LYS A 1 100 ? 12.137 -5.093 -15.795 1.00 89.75 100 LYS A CA 1
ATOM 797 C C . LYS A 1 100 ? 10.611 -5.106 -15.920 1.00 89.75 100 LYS A C 1
ATOM 799 O O . LYS A 1 100 ? 9.914 -4.778 -14.959 1.00 89.75 100 LYS A O 1
ATOM 804 N N . THR A 1 101 ? 10.080 -5.454 -17.090 1.00 90.38 101 THR A N 1
ATOM 805 C CA . THR A 1 101 ? 8.641 -5.522 -17.360 1.00 90.38 101 THR A CA 1
ATOM 806 C C . THR A 1 101 ? 8.301 -6.730 -18.233 1.00 90.38 101 THR A C 1
ATOM 808 O O . THR A 1 101 ? 9.168 -7.467 -18.692 1.00 90.38 101 THR A O 1
ATOM 811 N N . PHE A 1 102 ? 7.013 -6.971 -18.459 1.00 92.56 102 PHE A N 1
ATOM 812 C CA . PHE A 1 102 ? 6.576 -8.011 -19.385 1.00 92.56 102 PHE A CA 1
ATOM 813 C C . PHE A 1 102 ? 6.808 -7.576 -20.836 1.00 92.56 102 PHE A C 1
ATOM 815 O O . PHE A 1 102 ? 6.495 -6.441 -21.196 1.00 92.56 102 PHE A O 1
ATOM 822 N N . ALA A 1 103 ? 7.256 -8.502 -21.689 1.00 94.12 103 ALA A N 1
ATOM 823 C CA . ALA A 1 103 ? 7.567 -8.232 -23.097 1.00 94.12 103 ALA A CA 1
ATOM 824 C C . ALA A 1 103 ? 6.436 -7.495 -23.843 1.00 94.12 103 ALA A C 1
ATOM 826 O O . ALA A 1 103 ? 6.681 -6.481 -24.487 1.00 94.12 103 ALA A O 1
ATOM 827 N N . GLY A 1 104 ? 5.178 -7.922 -23.672 1.00 96.62 104 GLY A N 1
ATOM 828 C CA . GLY A 1 104 ? 4.034 -7.255 -24.310 1.00 96.62 104 GLY A CA 1
ATOM 829 C C . GLY A 1 104 ? 3.802 -5.811 -23.838 1.00 96.62 104 GLY A C 1
ATOM 830 O O . GLY A 1 104 ? 3.312 -4.980 -24.599 1.00 96.62 104 GLY A O 1
ATOM 831 N N . VAL A 1 105 ? 4.187 -5.476 -22.601 1.00 94.88 105 VAL A N 1
ATOM 832 C CA . VAL A 1 105 ? 4.142 -4.094 -22.095 1.00 94.88 105 VAL A CA 1
ATOM 833 C C . VAL A 1 105 ? 5.258 -3.265 -22.730 1.00 94.88 105 VAL A C 1
ATOM 835 O O . VAL A 1 105 ? 5.011 -2.127 -23.125 1.00 94.88 105 VAL A O 1
ATOM 838 N N . ALA A 1 106 ? 6.460 -3.831 -22.874 1.00 95.12 106 ALA A N 1
ATOM 839 C CA . ALA A 1 106 ? 7.574 -3.163 -23.544 1.00 95.12 106 ALA A CA 1
ATOM 840 C C . ALA A 1 106 ? 7.268 -2.871 -25.021 1.00 95.12 106 ALA A C 1
ATOM 842 O O . ALA A 1 106 ? 7.450 -1.743 -25.488 1.00 95.12 106 ALA A O 1
ATOM 843 N N . GLU A 1 107 ? 6.715 -3.852 -25.736 1.00 96.69 107 GLU A N 1
ATOM 844 C CA . GLU A 1 107 ? 6.239 -3.689 -27.114 1.00 96.69 107 GLU A CA 1
ATOM 845 C C . GLU A 1 107 ? 5.207 -2.564 -27.227 1.00 96.69 107 GLU A C 1
ATOM 847 O O . GLU A 1 107 ? 5.310 -1.708 -28.110 1.00 96.69 107 GLU A O 1
ATOM 852 N N . TYR A 1 108 ? 4.235 -2.533 -26.312 1.00 97.19 108 TYR A N 1
ATOM 853 C CA . TYR A 1 108 ? 3.205 -1.501 -26.291 1.00 97.19 108 TYR A CA 1
ATOM 854 C C . TYR A 1 108 ? 3.791 -0.102 -26.063 1.00 97.19 108 TYR A C 1
ATOM 856 O O . TYR A 1 108 ? 3.479 0.821 -26.815 1.00 97.19 108 TYR A O 1
ATOM 864 N N . ILE A 1 109 ? 4.672 0.058 -25.070 1.00 95.38 109 ILE A N 1
ATOM 865 C CA . ILE A 1 109 ? 5.315 1.344 -24.758 1.00 95.38 109 ILE A CA 1
ATOM 866 C C . ILE A 1 109 ? 6.085 1.876 -25.970 1.00 95.38 109 ILE A C 1
ATOM 868 O O . ILE A 1 109 ? 5.938 3.053 -26.302 1.00 95.38 109 ILE A O 1
ATOM 872 N N . ARG A 1 110 ? 6.844 1.020 -26.670 1.00 93.19 110 ARG A N 1
ATOM 873 C CA . ARG A 1 110 ? 7.566 1.400 -27.896 1.00 93.19 110 ARG A CA 1
ATOM 874 C C . ARG A 1 110 ? 6.620 1.813 -29.016 1.00 93.19 110 ARG A C 1
ATOM 876 O O . ARG A 1 110 ? 6.821 2.854 -29.641 1.00 93.19 110 ARG A O 1
ATOM 883 N N . LYS A 1 111 ? 5.599 0.995 -29.280 1.00 96.62 111 LYS A N 1
ATOM 884 C CA . LYS A 1 111 ? 4.647 1.222 -30.372 1.00 96.62 111 LYS A CA 1
ATOM 885 C C . LYS A 1 111 ? 3.892 2.538 -30.193 1.00 96.62 111 LYS A C 1
ATOM 887 O O . LYS A 1 111 ? 3.795 3.317 -31.137 1.00 96.62 111 LYS A O 1
ATOM 892 N N . GLU A 1 112 ? 3.390 2.783 -28.988 1.00 97.62 112 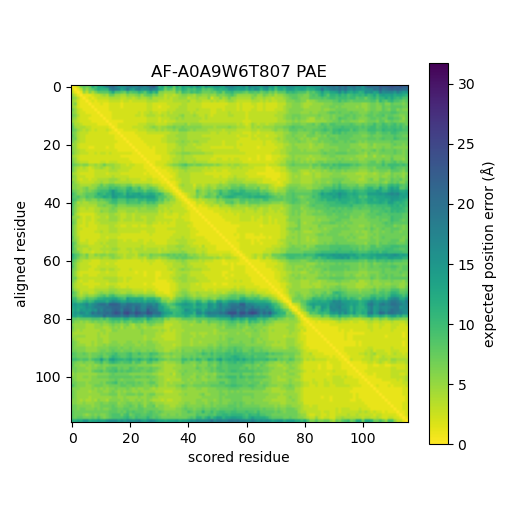GLU A N 1
ATOM 893 C CA . GLU A 1 112 ? 2.571 3.956 -28.669 1.00 97.62 112 GLU A CA 1
ATOM 894 C C . GLU A 1 112 ? 3.406 5.153 -28.183 1.00 97.62 112 GLU A C 1
ATOM 896 O O . GLU A 1 112 ? 2.847 6.191 -27.839 1.00 97.62 112 GLU A O 1
ATOM 901 N N . LYS A 1 113 ? 4.742 5.024 -28.153 1.00 92.19 113 LYS A N 1
ATOM 902 C CA . LYS A 1 113 ? 5.691 6.051 -27.686 1.00 92.19 113 LYS A CA 1
ATOM 903 C C . LYS A 1 113 ? 5.319 6.626 -26.317 1.00 92.19 113 LYS A C 1
ATOM 905 O O . LYS A 1 113 ? 5.350 7.834 -26.096 1.00 92.19 113 LYS A O 1
ATOM 910 N N . CYS A 1 114 ? 4.925 5.756 -25.393 1.00 92.06 114 CYS A N 1
ATOM 911 C CA . CYS A 1 114 ? 4.568 6.180 -24.046 1.00 92.06 114 CYS A CA 1
ATOM 912 C C . CYS A 1 114 ? 5.799 6.747 -23.325 1.00 92.06 114 CYS A C 1
ATOM 914 O O . CYS A 1 114 ? 6.868 6.146 -23.372 1.00 92.06 114 CYS A O 1
ATOM 916 N N . TYR A 1 115 ? 5.611 7.852 -22.596 1.00 90.25 115 TYR A N 1
ATOM 917 C CA . TYR A 1 115 ? 6.649 8.506 -21.782 1.00 90.25 115 TYR A CA 1
ATOM 918 C C . TYR A 1 115 ? 7.817 9.138 -22.566 1.00 90.25 115 TYR A C 1
ATOM 920 O O . TYR A 1 115 ? 8.784 9.555 -21.931 1.00 90.25 115 TYR A O 1
ATOM 928 N N . LEU A 1 116 ? 7.706 9.231 -23.898 1.00 75.38 116 LEU A N 1
ATOM 929 C CA . LEU A 1 116 ? 8.624 9.943 -24.797 1.00 75.38 116 LEU A CA 1
ATOM 930 C C . LEU A 1 116 ? 8.111 11.347 -25.142 1.00 75.38 116 LEU A C 1
ATOM 932 O O . LEU A 1 116 ? 6.872 11.525 -25.213 1.00 75.38 116 LEU A O 1
#